Protein AF-A0AAX4JAQ8-F1 (afdb_monomer_lite)

Sequence (84 aa):
MIPSNVKDIYKNLLQAIGQFKSPAYKSFFTRKVNEDFTELKNQINNGKKSCVVKKYLEEQGDFLDVLKRQTVIYNMFYDDKNQI

Secondary structure (DSSP, 8-state):
---HHHHHHHHHHHHHHHT-S-HHHHHHHHHHHHHHHHHHHHHHHTT--HHHHHHHHHHHHHHHHHHHHHHHHHHHH--TTTT-

InterPro domains:
  IPR045297 LYRM4, LYR domain [cd20264] (6-77)
  IPR056326 ISD11 [PF23511] (11-83)

Radius of gyration: 14.6 Å; chains: 1; bounding box: 38×17×37 Å

Organism: NCBI:txid6039

Structure (mmCIF, N/CA/C/O backbone):
data_AF-A0AAX4JAQ8-F1
#
_entry.id   AF-A0AAX4JAQ8-F1
#
loop_
_atom_site.group_PDB
_atom_site.id
_atom_site.type_symbol
_atom_site.label_atom_id
_atom_site.label_alt_id
_atom_site.label_comp_id
_atom_site.label_asym_id
_atom_site.label_entity_id
_atom_site.label_seq_id
_atom_site.pdbx_PDB_ins_code
_atom_site.Cartn_x
_atom_site.Cartn_y
_atom_site.Cartn_z
_atom_site.occupancy
_atom_site.B_iso_or_equiv
_atom_site.auth_seq_id
_atom_site.auth_comp_id
_atom_site.auth_asym_id
_atom_site.auth_atom_id
_atom_site.pdbx_PDB_model_num
ATOM 1 N N . MET A 1 1 ? -9.781 2.318 17.586 1.00 76.38 1 MET A N 1
ATOM 2 C CA . MET A 1 1 ? -8.613 1.454 17.324 1.00 76.38 1 MET A CA 1
ATOM 3 C C . MET A 1 1 ? -8.749 0.864 15.930 1.00 76.38 1 MET A C 1
ATOM 5 O O . MET A 1 1 ? -9.840 0.420 15.592 1.00 76.38 1 MET A O 1
ATOM 9 N N . ILE A 1 2 ? -7.688 0.934 15.123 1.00 86.62 2 ILE A N 1
ATOM 10 C CA . ILE A 1 2 ? -7.675 0.386 13.758 1.00 86.62 2 ILE A CA 1
ATOM 11 C C . ILE A 1 2 ? -7.518 -1.139 13.840 1.00 86.62 2 ILE A C 1
ATOM 13 O O . ILE A 1 2 ? -6.602 -1.584 14.543 1.00 86.62 2 ILE A O 1
ATOM 17 N N . PRO A 1 3 ? -8.363 -1.918 13.144 1.00 91.38 3 PRO A N 1
ATOM 18 C CA . PRO A 1 3 ? -8.249 -3.375 13.077 1.00 91.38 3 PRO A CA 1
ATOM 19 C C . PRO A 1 3 ? -6.885 -3.857 12.554 1.00 91.38 3 PRO A C 1
ATOM 21 O O . PRO A 1 3 ? -6.230 -3.163 11.776 1.00 91.38 3 PRO A O 1
ATOM 24 N N . SER A 1 4 ? -6.442 -5.042 12.982 1.00 93.25 4 SER A N 1
ATOM 25 C CA . SER A 1 4 ? -5.156 -5.628 12.565 1.00 93.25 4 SER A CA 1
ATOM 26 C C . SER A 1 4 ? -5.099 -5.887 11.061 1.00 93.25 4 SER A C 1
ATOM 28 O O . SER A 1 4 ? -4.169 -5.423 10.414 1.00 93.25 4 SER A O 1
ATOM 30 N N . ASN A 1 5 ? -6.141 -6.495 10.493 1.00 93.56 5 ASN A N 1
ATOM 31 C CA . ASN A 1 5 ? -6.243 -6.772 9.057 1.00 93.56 5 ASN A CA 1
ATOM 32 C C . ASN A 1 5 ? -6.094 -5.517 8.170 1.00 93.56 5 ASN A C 1
ATOM 34 O O . ASN A 1 5 ? -5.494 -5.584 7.102 1.00 93.56 5 ASN A O 1
ATOM 38 N N . VAL A 1 6 ? -6.568 -4.353 8.628 1.00 95.06 6 VAL A N 1
ATOM 39 C CA . VAL A 1 6 ? -6.363 -3.065 7.941 1.00 95.06 6 VAL A CA 1
ATOM 40 C C . VAL A 1 6 ? -4.887 -2.647 7.980 1.00 95.06 6 VAL A C 1
ATOM 42 O O . VAL A 1 6 ? -4.348 -2.135 7.003 1.00 95.06 6 VAL A O 1
ATOM 45 N N . LYS A 1 7 ? -4.199 -2.859 9.106 1.00 95.69 7 LYS A N 1
ATOM 46 C CA . LYS A 1 7 ? -2.757 -2.582 9.190 1.00 95.69 7 LYS A CA 1
ATOM 47 C C . LYS A 1 7 ? -1.960 -3.535 8.304 1.00 95.69 7 LYS A C 1
ATOM 49 O O . LYS A 1 7 ? -0.961 -3.116 7.724 1.00 95.69 7 LYS A O 1
ATOM 54 N N . ASP A 1 8 ? -2.392 -4.786 8.209 1.00 97.19 8 ASP A N 1
ATOM 55 C CA . ASP A 1 8 ? -1.719 -5.808 7.413 1.00 97.19 8 ASP A CA 1
ATOM 56 C C . ASP A 1 8 ? -1.848 -5.511 5.918 1.00 97.19 8 ASP A C 1
ATOM 58 O O . ASP A 1 8 ? -0.839 -5.506 5.215 1.00 97.19 8 ASP A O 1
ATOM 62 N N . ILE A 1 9 ? -3.043 -5.148 5.434 1.00 97.25 9 ILE A N 1
ATOM 63 C CA . ILE A 1 9 ? -3.219 -4.778 4.022 1.00 97.25 9 ILE A CA 1
ATOM 64 C C . ILE A 1 9 ? -2.415 -3.525 3.656 1.00 97.25 9 ILE A C 1
ATOM 66 O O . ILE A 1 9 ? -1.732 -3.512 2.636 1.00 97.25 9 ILE A O 1
ATOM 70 N N . TYR A 1 10 ? -2.392 -2.519 4.536 1.00 97.75 10 TYR A N 1
ATOM 71 C CA . TYR A 1 10 ? -1.580 -1.315 4.363 1.00 97.75 10 TYR A CA 1
ATOM 72 C C . TYR A 1 10 ? -0.082 -1.641 4.254 1.00 97.75 10 TYR A C 1
ATOM 74 O O . TYR A 1 10 ? 0.605 -1.149 3.359 1.00 97.75 10 TYR A O 1
ATOM 82 N N . LYS A 1 11 ? 0.436 -2.521 5.121 1.00 97.75 11 LYS A N 1
ATOM 83 C CA . LYS A 1 11 ? 1.830 -2.983 5.039 1.00 97.75 11 LYS A CA 1
ATOM 84 C C . LYS A 1 11 ? 2.106 -3.734 3.739 1.00 97.75 11 LYS A C 1
ATOM 86 O O . LYS A 1 11 ? 3.135 -3.487 3.114 1.00 97.75 11 LYS A O 1
ATOM 91 N N . ASN A 1 12 ? 1.199 -4.615 3.325 1.00 97.81 12 ASN A N 1
ATOM 92 C CA . ASN A 1 12 ? 1.350 -5.393 2.097 1.00 97.81 12 ASN A CA 1
ATOM 93 C C . ASN A 1 12 ? 1.375 -4.496 0.853 1.00 97.81 12 ASN A C 1
ATOM 95 O O . ASN A 1 12 ? 2.172 -4.733 -0.053 1.00 97.81 12 ASN A O 1
ATOM 99 N N . LEU A 1 13 ? 0.561 -3.435 0.827 1.00 98.06 13 LEU A N 1
ATOM 100 C CA . LEU A 1 13 ? 0.601 -2.422 -0.228 1.00 98.06 13 LEU A CA 1
ATOM 101 C C . LEU A 1 13 ? 1.961 -1.728 -0.282 1.00 98.06 13 LEU A C 1
ATOM 103 O O . LEU A 1 13 ? 2.574 -1.685 -1.344 1.00 98.06 13 LEU A O 1
ATOM 107 N N . LEU A 1 14 ? 2.476 -1.243 0.853 1.00 98.00 14 LEU A N 1
ATOM 108 C CA . LEU A 1 14 ? 3.792 -0.594 0.897 1.00 98.00 14 LEU A CA 1
ATOM 109 C C . LEU A 1 14 ? 4.920 -1.534 0.448 1.00 98.00 14 LEU A C 1
ATOM 111 O O . LEU A 1 14 ? 5.828 -1.108 -0.265 1.00 98.00 14 LEU A O 1
ATOM 115 N N . GLN A 1 15 ? 4.848 -2.816 0.816 1.00 97.31 15 GLN A N 1
ATOM 116 C CA . GLN A 1 15 ? 5.799 -3.823 0.347 1.00 97.31 15 GLN A CA 1
ATOM 117 C C . GLN A 1 15 ? 5.730 -4.013 -1.170 1.00 97.31 15 GLN A C 1
ATOM 119 O O . GLN A 1 15 ? 6.776 -3.993 -1.817 1.00 97.31 15 GLN A O 1
ATOM 124 N N . ALA A 1 16 ? 4.528 -4.154 -1.741 1.00 96.38 16 ALA A N 1
ATOM 125 C CA . ALA A 1 16 ? 4.339 -4.283 -3.186 1.00 96.38 16 ALA A CA 1
ATOM 126 C C . ALA A 1 16 ? 4.827 -3.031 -3.935 1.00 96.38 16 ALA A C 1
ATOM 128 O O . ALA A 1 16 ? 5.538 -3.140 -4.928 1.00 96.38 16 ALA A O 1
ATOM 129 N N . ILE A 1 17 ? 4.533 -1.836 -3.416 1.00 96.94 17 ILE A N 1
ATOM 130 C CA . ILE A 1 17 ? 4.997 -0.565 -3.987 1.00 96.94 17 ILE A CA 1
ATOM 131 C C . ILE A 1 17 ? 6.528 -0.481 -3.983 1.00 96.94 17 ILE A C 1
ATOM 133 O O . ILE A 1 17 ? 7.132 -0.030 -4.955 1.00 96.94 17 ILE A O 1
ATOM 137 N N . GLY A 1 18 ? 7.181 -0.963 -2.923 1.00 95.44 18 GLY A N 1
ATOM 138 C CA . GLY A 1 18 ? 8.641 -0.990 -2.829 1.00 95.44 18 GLY A CA 1
ATOM 139 C C . GLY A 1 18 ? 9.328 -1.770 -3.958 1.00 95.44 18 GLY A C 1
ATOM 140 O O . GLY A 1 18 ? 10.481 -1.470 -4.276 1.00 95.44 18 GLY A O 1
ATOM 141 N N . GLN A 1 19 ? 8.615 -2.711 -4.589 1.00 95.56 19 GLN A N 1
ATOM 142 C CA . GLN A 1 19 ? 9.127 -3.560 -5.666 1.00 95.56 19 GLN A CA 1
ATOM 143 C C . GLN A 1 19 ? 9.163 -2.883 -7.043 1.00 95.56 19 GLN A C 1
ATOM 145 O O . GLN A 1 19 ? 9.816 -3.408 -7.944 1.00 95.56 19 GLN A O 1
ATOM 150 N N . PHE A 1 20 ? 8.488 -1.746 -7.258 1.00 93.62 20 PHE A N 1
ATOM 151 C CA . PHE A 1 20 ? 8.626 -1.017 -8.528 1.00 93.62 20 PHE A CA 1
ATOM 152 C C . PHE A 1 20 ? 10.090 -0.612 -8.742 1.00 93.62 20 PHE A C 1
ATOM 154 O O . PHE A 1 20 ? 10.803 -0.338 -7.783 1.00 93.62 20 PHE A O 1
ATOM 161 N N . LYS A 1 21 ? 10.578 -0.549 -9.979 1.00 90.62 21 LYS A N 1
ATOM 162 C CA . LYS A 1 21 ? 11.896 0.050 -10.244 1.00 90.62 21 LYS A CA 1
ATOM 163 C C . LYS A 1 21 ? 11.814 1.576 -10.338 1.00 90.62 21 LYS A C 1
ATOM 165 O O . LYS A 1 21 ? 12.660 2.257 -9.767 1.00 90.62 21 LYS A O 1
ATOM 170 N N . SER A 1 22 ? 10.747 2.108 -10.942 1.00 89.62 22 SER A N 1
ATOM 171 C CA . SER A 1 22 ? 10.541 3.556 -11.095 1.00 89.62 22 SER A CA 1
ATOM 172 C C . SER A 1 22 ? 10.333 4.275 -9.751 1.00 89.62 22 SER A C 1
ATOM 174 O O . SER A 1 22 ? 9.361 3.989 -9.038 1.00 89.62 22 SER A O 1
ATOM 176 N N . PRO A 1 23 ? 11.182 5.265 -9.406 1.00 90.88 23 PRO A N 1
ATOM 177 C CA . PRO A 1 23 ? 11.003 6.088 -8.210 1.00 90.88 23 PRO A CA 1
ATOM 178 C C . PRO A 1 23 ? 9.709 6.913 -8.229 1.00 90.88 23 PRO A C 1
ATOM 180 O O . PRO A 1 23 ? 9.092 7.118 -7.181 1.00 90.88 23 PRO A O 1
ATOM 183 N N . ALA A 1 24 ? 9.269 7.354 -9.411 1.00 90.62 24 ALA A N 1
ATOM 184 C CA . ALA A 1 24 ? 8.040 8.128 -9.566 1.00 90.62 24 ALA A CA 1
ATOM 185 C C . ALA A 1 24 ? 6.810 7.293 -9.183 1.00 90.62 24 ALA A C 1
ATOM 187 O O . ALA A 1 24 ? 5.968 7.749 -8.408 1.00 90.62 24 ALA A O 1
ATOM 188 N N . TYR A 1 25 ? 6.756 6.038 -9.642 1.00 92.19 25 TYR A N 1
ATOM 189 C CA . TYR A 1 25 ? 5.685 5.101 -9.291 1.00 92.19 25 TYR A CA 1
ATOM 190 C C . TYR A 1 25 ? 5.690 4.790 -7.791 1.00 92.19 25 TYR A C 1
ATOM 192 O O . TYR A 1 25 ? 4.636 4.830 -7.154 1.00 92.19 25 TYR A O 1
ATOM 200 N N . LYS A 1 26 ? 6.875 4.569 -7.197 1.00 95.00 26 LYS A N 1
ATOM 201 C CA . LYS A 1 26 ? 7.006 4.389 -5.740 1.00 95.00 26 LYS A CA 1
ATOM 202 C C . LYS A 1 26 ? 6.416 5.561 -4.970 1.00 95.00 26 LYS A C 1
ATOM 204 O O . LYS A 1 26 ? 5.602 5.356 -4.071 1.00 95.00 26 LYS A O 1
ATOM 209 N N . SER A 1 27 ? 6.828 6.780 -5.316 1.00 96.00 27 SER A N 1
ATOM 210 C CA . SER A 1 27 ? 6.390 7.999 -4.635 1.00 96.00 27 SER A CA 1
ATOM 211 C C . SER A 1 27 ? 4.880 8.201 -4.769 1.00 96.00 27 SER A C 1
ATOM 213 O O . SER A 1 27 ? 4.187 8.384 -3.766 1.00 96.00 27 SER A O 1
ATOM 215 N N . PHE A 1 28 ? 4.356 8.074 -5.992 1.00 96.56 28 PHE A N 1
ATOM 216 C CA . PHE A 1 28 ? 2.938 8.247 -6.278 1.00 96.56 28 PHE A CA 1
ATOM 217 C C . PHE A 1 28 ? 2.064 7.266 -5.489 1.00 96.56 28 PHE A C 1
ATOM 219 O O . PHE A 1 28 ? 1.166 7.691 -4.760 1.00 96.56 28 PHE A O 1
ATOM 226 N N . PHE A 1 29 ? 2.342 5.962 -5.585 1.00 97.38 29 PHE A N 1
ATOM 227 C CA . PHE A 1 29 ? 1.511 4.963 -4.916 1.00 97.38 29 PHE A CA 1
ATOM 228 C C . PHE A 1 29 ? 1.675 4.984 -3.398 1.00 97.38 29 PHE A C 1
ATOM 230 O O . PHE A 1 29 ? 0.693 4.779 -2.688 1.00 97.38 29 PHE A O 1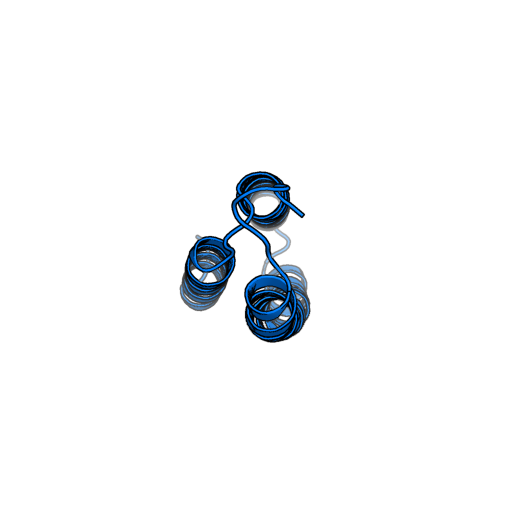
ATOM 237 N N . THR A 1 30 ? 2.868 5.298 -2.882 1.00 97.94 30 THR A N 1
ATOM 238 C CA . THR A 1 30 ? 3.067 5.475 -1.435 1.00 97.94 30 THR A CA 1
ATOM 239 C C . THR A 1 30 ? 2.208 6.621 -0.913 1.00 97.94 30 THR A C 1
ATOM 241 O O . THR A 1 30 ? 1.514 6.461 0.090 1.00 97.94 30 THR A O 1
ATOM 244 N N . ARG A 1 31 ? 2.204 7.768 -1.609 1.00 98.12 31 ARG A N 1
ATOM 245 C CA . ARG A 1 31 ? 1.352 8.905 -1.245 1.00 98.12 31 ARG A CA 1
ATOM 246 C C . ARG A 1 31 ? -0.124 8.511 -1.250 1.00 98.12 31 ARG A C 1
ATOM 248 O O . ARG A 1 31 ? -0.791 8.730 -0.244 1.00 98.12 31 ARG A O 1
ATOM 255 N N . LYS A 1 32 ? -0.598 7.859 -2.317 1.00 97.25 32 LYS A N 1
ATOM 256 C CA . LYS A 1 32 ? -1.993 7.412 -2.420 1.00 97.25 32 LYS A CA 1
ATOM 257 C C . LYS A 1 32 ? -2.399 6.498 -1.256 1.00 97.25 32 LYS A C 1
ATOM 259 O O . LYS A 1 32 ? -3.414 6.735 -0.614 1.00 97.25 32 LYS A O 1
ATOM 264 N N . VAL A 1 33 ? -1.598 5.476 -0.951 1.00 97.44 33 VAL A N 1
ATOM 265 C CA . VAL A 1 33 ? -1.907 4.523 0.131 1.00 97.44 33 VAL A CA 1
ATOM 266 C C . VAL A 1 33 ? -1.918 5.207 1.502 1.00 97.44 33 VAL A C 1
ATOM 268 O O . VAL A 1 33 ? -2.747 4.880 2.353 1.00 97.44 33 VAL A O 1
ATOM 271 N N . ASN A 1 34 ? -1.038 6.189 1.717 1.00 97.94 34 ASN A N 1
ATOM 272 C CA . ASN A 1 34 ? -1.017 6.985 2.944 1.00 97.94 34 ASN A CA 1
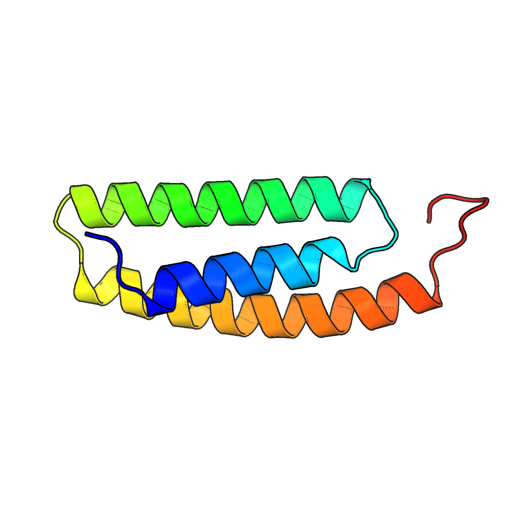ATOM 273 C C . ASN A 1 34 ? -2.257 7.878 3.082 1.00 97.94 34 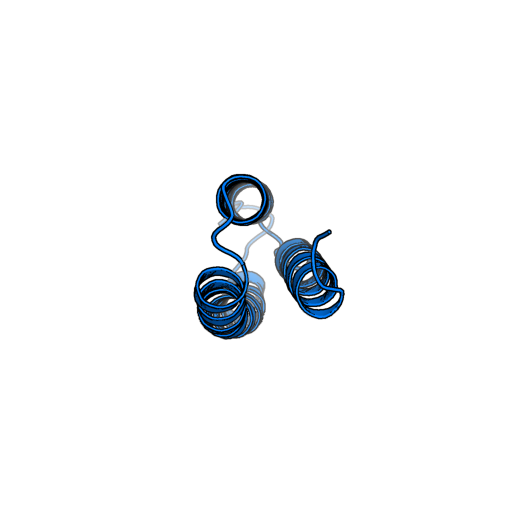ASN A C 1
ATOM 275 O O . ASN A 1 34 ? -2.805 7.989 4.184 1.00 97.94 34 ASN A O 1
ATOM 279 N N . GLU A 1 35 ? -2.692 8.505 1.988 1.00 98.00 35 GLU A N 1
ATOM 280 C CA . GLU A 1 35 ? -3.905 9.328 1.932 1.00 98.00 35 GLU A CA 1
ATOM 281 C C . GLU A 1 35 ? -5.145 8.475 2.225 1.00 98.00 35 GLU A C 1
ATOM 283 O O . GLU A 1 35 ? -5.860 8.768 3.185 1.00 98.00 35 GLU A O 1
ATOM 288 N N . ASP A 1 36 ? -5.320 7.355 1.516 1.00 97.19 36 ASP A N 1
ATOM 289 C CA . ASP A 1 36 ? -6.450 6.432 1.696 1.00 97.19 36 ASP A CA 1
ATOM 290 C C . ASP A 1 36 ? -6.503 5.883 3.143 1.00 97.19 36 ASP A C 1
ATOM 292 O O . ASP A 1 36 ? -7.558 5.820 3.782 1.00 97.19 36 ASP A O 1
ATOM 296 N N . PHE A 1 37 ? -5.352 5.507 3.718 1.00 97.00 37 PHE A N 1
ATOM 297 C CA . PHE A 1 37 ? -5.278 5.019 5.102 1.00 97.00 37 PHE A CA 1
ATOM 298 C C . PHE A 1 37 ? -5.576 6.116 6.137 1.00 97.00 37 PHE A C 1
ATOM 300 O O . PHE A 1 37 ? -6.161 5.848 7.193 1.00 97.00 37 PHE A O 1
ATOM 307 N N . THR A 1 38 ? -5.181 7.359 5.855 1.00 96.62 38 THR A N 1
ATOM 308 C CA . THR A 1 38 ? -5.483 8.517 6.708 1.00 96.62 38 THR A CA 1
ATOM 309 C C . THR A 1 38 ? -6.964 8.869 6.646 1.00 96.62 38 THR A C 1
ATOM 311 O O . THR A 1 38 ? -7.574 9.126 7.686 1.00 96.62 38 THR A O 1
ATOM 314 N N . GLU A 1 39 ? -7.573 8.799 5.466 1.00 95.88 39 GLU A N 1
ATOM 315 C CA . GLU A 1 39 ? -9.011 8.984 5.313 1.00 95.88 39 GLU A CA 1
ATOM 316 C C . GLU A 1 39 ? -9.789 7.944 6.127 1.00 95.88 39 GLU A C 1
ATOM 318 O O . GLU A 1 39 ? -10.657 8.311 6.924 1.00 95.88 39 GLU A O 1
ATOM 323 N N . LEU A 1 40 ? -9.426 6.660 6.027 1.00 95.62 40 LEU A N 1
ATOM 324 C CA . LEU A 1 40 ? -10.049 5.609 6.832 1.00 95.62 40 LEU A CA 1
ATOM 325 C C . LEU A 1 40 ? -9.945 5.903 8.336 1.00 95.62 40 LEU A C 1
ATOM 327 O O . LEU A 1 40 ? -10.926 5.752 9.068 1.00 95.62 40 LEU A O 1
ATOM 331 N N . LYS A 1 41 ? -8.768 6.327 8.817 1.00 94.00 41 LYS A N 1
ATOM 332 C CA . LYS A 1 41 ? -8.579 6.713 10.227 1.00 94.00 41 LYS A CA 1
ATOM 333 C C . LYS A 1 41 ? -9.559 7.803 10.643 1.00 94.00 41 LYS A C 1
ATOM 335 O O . LYS A 1 41 ? -10.183 7.678 11.697 1.00 94.00 41 LYS A O 1
ATOM 340 N N . ASN A 1 42 ? -9.718 8.831 9.815 1.00 94.06 42 ASN A N 1
ATOM 341 C CA . ASN A 1 42 ? -10.647 9.927 10.074 1.00 94.06 42 ASN A CA 1
ATOM 342 C C . ASN A 1 42 ? -12.098 9.424 10.113 1.00 94.06 42 ASN A C 1
ATOM 344 O O . ASN A 1 42 ? -12.834 9.744 11.045 1.00 94.06 42 ASN A O 1
ATOM 348 N N . GLN A 1 43 ? -12.498 8.565 9.172 1.00 92.81 43 GLN A N 1
ATOM 349 C CA . GLN A 1 43 ? -13.844 7.983 9.149 1.00 92.81 43 GLN A CA 1
ATOM 350 C C . GLN A 1 43 ? -14.132 7.117 10.393 1.00 92.81 43 GLN A C 1
ATOM 352 O O . GLN A 1 43 ? -15.202 7.244 10.994 1.00 92.81 43 GLN A O 1
ATOM 357 N N . ILE A 1 44 ? -13.162 6.302 10.827 1.00 92.31 44 ILE A N 1
ATOM 358 C CA . ILE A 1 44 ? -13.247 5.491 12.054 1.00 92.31 44 ILE A CA 1
ATOM 359 C C . ILE A 1 44 ? -13.375 6.369 13.302 1.00 92.31 44 ILE A C 1
ATOM 361 O O . ILE A 1 44 ? -14.171 6.053 14.193 1.00 92.31 44 ILE A O 1
ATOM 365 N N . ASN A 1 45 ? -12.592 7.447 13.385 1.00 89.62 45 ASN A N 1
ATOM 366 C CA . ASN A 1 45 ? -12.634 8.386 14.507 1.00 89.62 45 ASN A CA 1
ATOM 367 C C . ASN A 1 45 ? -13.974 9.132 14.571 1.00 89.62 45 ASN A C 1
ATOM 369 O O . ASN A 1 45 ? -14.467 9.396 15.662 1.00 89.62 45 ASN A O 1
ATOM 373 N N . ASN A 1 46 ? -14.618 9.345 13.421 1.00 90.12 46 ASN A N 1
ATOM 374 C CA . ASN A 1 46 ? -15.959 9.923 13.308 1.00 90.12 46 ASN A CA 1
ATOM 375 C C . ASN A 1 46 ? -17.095 8.906 13.562 1.00 90.12 46 ASN A C 1
ATOM 377 O O . ASN A 1 46 ? -18.250 9.168 13.235 1.00 90.12 46 ASN A O 1
ATOM 381 N N . GLY A 1 47 ? -16.791 7.721 14.107 1.00 86.06 47 GLY A N 1
ATOM 382 C CA . GLY A 1 47 ? -17.790 6.728 14.524 1.00 86.06 47 GLY A CA 1
ATOM 383 C C . GLY A 1 47 ? -18.259 5.761 13.431 1.00 86.06 47 GLY A C 1
ATOM 384 O O . GLY A 1 47 ? -18.950 4.787 13.735 1.00 86.06 47 GLY A O 1
ATOM 385 N N . LYS A 1 48 ? -17.839 5.938 12.173 1.00 77.81 48 LYS A N 1
ATOM 386 C CA . LYS A 1 48 ? -18.131 4.993 11.084 1.00 77.81 48 LYS A CA 1
ATOM 387 C C . LYS A 1 48 ? -17.104 3.862 11.147 1.00 77.81 48 LYS A C 1
ATOM 389 O O . LYS A 1 48 ? -15.991 4.036 10.681 1.00 77.81 48 LYS A O 1
ATOM 394 N N . LYS A 1 49 ? -17.419 2.718 11.771 1.00 78.56 49 LYS A N 1
ATOM 395 C CA . LYS A 1 49 ? -16.442 1.614 11.942 1.00 78.56 49 LYS A CA 1
ATOM 396 C C . LYS A 1 49 ? -16.615 0.453 10.963 1.00 78.56 49 LYS A C 1
ATOM 398 O O . LYS A 1 49 ? -15.761 0.255 10.112 1.00 78.56 49 LYS A O 1
ATOM 403 N N . SER A 1 50 ? -17.682 -0.336 11.080 1.00 83.81 50 SER A N 1
ATOM 404 C CA . SER A 1 50 ? -17.765 -1.632 10.378 1.00 83.81 50 SER A CA 1
ATOM 405 C C . SER A 1 50 ? -17.871 -1.498 8.850 1.00 83.81 50 SER A C 1
ATOM 407 O O . SER A 1 50 ? -17.091 -2.114 8.128 1.00 83.81 50 SER A O 1
ATOM 409 N N . CYS A 1 51 ? -18.773 -0.639 8.363 1.00 89.44 51 CYS A N 1
ATOM 410 C CA . CYS A 1 51 ? -19.000 -0.420 6.928 1.00 89.44 51 CYS A CA 1
ATOM 411 C C . CYS A 1 51 ? -17.740 0.081 6.201 1.00 89.44 51 CYS A C 1
ATOM 413 O O . CYS A 1 51 ? -17.329 -0.502 5.201 1.00 89.44 51 CYS A O 1
ATOM 415 N N . VAL A 1 52 ? -17.089 1.119 6.733 1.00 92.12 52 VAL A N 1
ATOM 416 C CA . VAL A 1 52 ? -15.938 1.745 6.063 1.00 92.12 52 VAL A CA 1
ATOM 417 C C . VAL A 1 52 ? -14.692 0.867 6.112 1.00 92.12 52 VAL A C 1
ATOM 419 O O . VAL A 1 52 ? -13.927 0.847 5.157 1.00 92.12 52 VAL A O 1
ATOM 422 N N . VAL A 1 53 ? -14.508 0.091 7.189 1.00 93.69 53 VAL A N 1
ATOM 423 C CA . VAL A 1 53 ? -13.413 -0.882 7.284 1.00 93.69 53 VAL A CA 1
ATOM 424 C C . VAL A 1 53 ? -13.593 -1.985 6.251 1.00 93.69 53 VAL A C 1
ATOM 426 O O . VAL A 1 53 ? -12.630 -2.327 5.575 1.00 93.69 53 VAL A O 1
ATOM 429 N N . LYS A 1 54 ? -14.809 -2.533 6.116 1.00 94.81 54 LYS A N 1
ATOM 430 C CA . LYS A 1 54 ? -15.089 -3.576 5.124 1.00 94.81 54 LYS A CA 1
ATOM 431 C C . LYS A 1 54 ? -14.823 -3.064 3.709 1.00 94.81 54 LYS A C 1
ATOM 433 O O . LYS A 1 54 ? -14.052 -3.685 2.988 1.00 94.81 54 LYS A O 1
ATOM 438 N N . LYS A 1 55 ? -15.385 -1.900 3.370 1.00 95.31 55 LYS A N 1
ATOM 439 C CA . LYS A 1 55 ? -15.184 -1.260 2.067 1.00 95.31 55 LYS A CA 1
ATOM 440 C C . LYS A 1 55 ? -13.699 -1.019 1.772 1.00 95.31 55 LYS A C 1
ATOM 442 O O . LYS A 1 55 ? -13.223 -1.387 0.708 1.00 95.31 55 LYS A O 1
ATOM 447 N N . TYR A 1 56 ? -12.958 -0.470 2.736 1.00 96.50 56 TYR A N 1
ATOM 448 C CA . TYR A 1 56 ? -11.520 -0.252 2.589 1.00 96.50 56 TYR A CA 1
ATOM 449 C C . 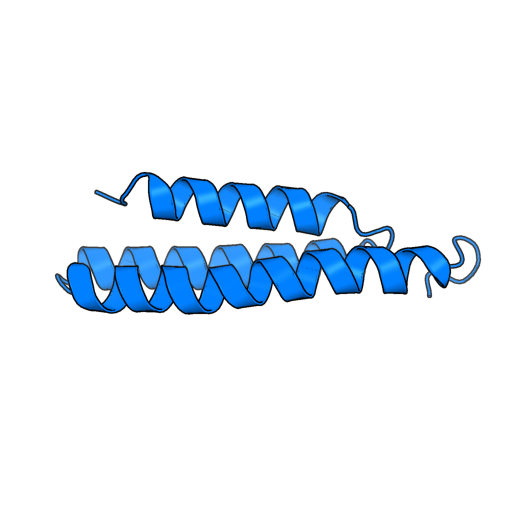TYR A 1 56 ? -10.763 -1.556 2.325 1.00 96.50 56 TYR A C 1
ATOM 451 O O . TYR A 1 56 ? -9.907 -1.597 1.452 1.00 96.50 56 TYR A O 1
ATOM 459 N N . LEU A 1 57 ? -11.057 -2.628 3.065 1.00 96.75 57 LEU A N 1
ATOM 460 C CA . LEU A 1 57 ? -10.378 -3.913 2.874 1.00 96.75 57 LEU A CA 1
ATOM 461 C C . LEU A 1 57 ? -10.636 -4.510 1.486 1.00 96.75 57 LEU A C 1
ATOM 463 O O . LEU A 1 57 ? -9.713 -5.075 0.909 1.00 96.75 57 LEU A O 1
ATOM 467 N N . GLU A 1 58 ? -11.856 -4.375 0.963 1.00 97.06 58 GLU A N 1
ATOM 468 C CA . GLU A 1 58 ? -12.215 -4.820 -0.389 1.00 97.06 58 GLU A CA 1
ATOM 469 C C . GLU A 1 58 ? -11.448 -4.009 -1.446 1.00 97.06 58 GLU A C 1
ATOM 471 O O . GLU A 1 58 ? -10.661 -4.571 -2.205 1.00 97.06 58 GLU A O 1
ATOM 476 N N . GLU A 1 59 ? -11.572 -2.678 -1.419 1.00 97.19 59 GLU A N 1
ATOM 477 C CA . GLU A 1 59 ? -10.933 -1.790 -2.402 1.00 97.19 59 GLU A CA 1
ATOM 478 C C . GLU A 1 59 ? -9.402 -1.912 -2.400 1.00 97.19 59 GLU A C 1
ATOM 480 O O . GLU A 1 59 ? -8.758 -1.938 -3.449 1.00 97.19 59 GLU A O 1
ATOM 485 N N . GLN A 1 60 ? -8.799 -2.006 -1.214 1.00 97.62 60 GLN A N 1
ATOM 486 C CA . GLN A 1 60 ? -7.349 -2.109 -1.070 1.00 97.62 60 GLN A CA 1
ATOM 487 C C . GLN A 1 60 ? -6.827 -3.523 -1.359 1.00 97.62 60 GLN A C 1
ATOM 489 O O . GLN A 1 60 ? -5.662 -3.676 -1.729 1.00 97.62 60 GLN A O 1
ATOM 494 N N . GLY A 1 61 ? -7.673 -4.550 -1.228 1.00 97.38 61 GLY A N 1
ATOM 495 C CA . GLY A 1 61 ? -7.367 -5.916 -1.656 1.00 97.38 61 GLY A CA 1
ATOM 496 C C . GLY A 1 61 ? -7.239 -6.003 -3.168 1.00 97.38 61 GLY A C 1
ATOM 497 O O . GLY A 1 61 ? -6.195 -6.418 -3.673 1.00 97.38 61 GLY A O 1
ATOM 498 N N . ASP A 1 62 ? -8.241 -5.496 -3.882 1.00 97.56 62 ASP A N 1
ATOM 499 C CA . ASP A 1 62 ? -8.219 -5.434 -5.343 1.00 97.56 62 ASP A CA 1
ATOM 500 C C . ASP A 1 62 ? -7.039 -4.589 -5.841 1.00 97.56 62 ASP A C 1
ATOM 502 O O . ASP A 1 62 ? -6.318 -4.967 -6.773 1.00 97.56 62 ASP A O 1
ATOM 506 N N . PHE A 1 63 ? -6.785 -3.456 -5.179 1.00 97.56 63 PHE A N 1
ATOM 507 C CA . PHE A 1 63 ? -5.664 -2.587 -5.516 1.00 97.56 63 PHE A CA 1
ATOM 508 C C . PHE A 1 63 ? -4.303 -3.264 -5.303 1.00 97.56 63 PHE A C 1
ATOM 510 O O . PHE A 1 63 ? -3.415 -3.128 -6.148 1.00 97.56 63 PHE A O 1
ATOM 517 N N . LEU A 1 64 ? -4.133 -4.043 -4.230 1.00 97.62 64 LEU A N 1
ATOM 518 C CA . LEU A 1 64 ? -2.913 -4.815 -3.986 1.00 97.62 64 LEU A CA 1
ATOM 519 C C . LEU A 1 64 ? -2.637 -5.815 -5.117 1.00 97.62 64 LEU A C 1
ATOM 521 O O . LEU A 1 64 ? -1.495 -5.935 -5.570 1.00 97.62 64 LEU A O 1
ATOM 525 N N . ASP A 1 65 ? -3.666 -6.507 -5.601 1.00 96.94 65 ASP A N 1
ATOM 526 C CA . ASP A 1 65 ? -3.530 -7.468 -6.699 1.00 96.94 65 ASP A CA 1
ATOM 527 C C . ASP A 1 65 ? -3.227 -6.789 -8.039 1.00 96.94 65 ASP A C 1
ATOM 529 O O . ASP A 1 65 ? -2.497 -7.330 -8.879 1.00 96.94 65 ASP A O 1
ATOM 533 N N . VAL A 1 66 ? -3.747 -5.579 -8.259 1.00 96.00 66 VAL A N 1
ATOM 534 C CA . VAL A 1 66 ? -3.348 -4.742 -9.398 1.00 96.00 66 VAL A CA 1
ATOM 535 C C . VAL A 1 66 ? -1.886 -4.321 -9.271 1.00 96.00 66 VAL A C 1
ATOM 537 O O . VAL A 1 66 ? -1.130 -4.517 -10.222 1.00 96.00 66 VAL A O 1
ATOM 540 N N . LEU A 1 67 ? -1.455 -3.813 -8.112 1.00 95.19 67 LEU A N 1
ATOM 541 C CA . LEU A 1 67 ? -0.074 -3.373 -7.903 1.00 95.19 67 LEU A CA 1
ATOM 542 C C . LEU A 1 67 ? 0.923 -4.501 -8.150 1.00 95.19 67 LEU A C 1
ATOM 544 O O . LEU A 1 67 ? 1.863 -4.300 -8.910 1.00 95.19 67 LEU A O 1
ATOM 548 N N . LYS A 1 68 ? 0.688 -5.699 -7.602 1.00 94.81 68 LYS A N 1
ATOM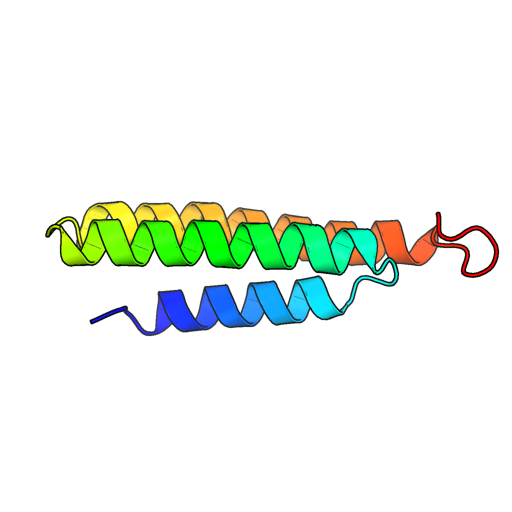 549 C CA . LYS A 1 68 ? 1.567 -6.861 -7.826 1.00 94.81 68 LYS A CA 1
ATOM 550 C C . LYS A 1 68 ? 1.755 -7.171 -9.314 1.00 94.81 68 LYS A C 1
ATOM 552 O O . LYS A 1 68 ? 2.878 -7.406 -9.754 1.00 94.81 68 LYS A O 1
ATOM 557 N N . ARG A 1 69 ? 0.674 -7.140 -10.102 1.00 94.75 69 ARG A N 1
ATOM 558 C CA . ARG A 1 69 ? 0.733 -7.364 -11.558 1.00 94.75 69 ARG A CA 1
ATOM 559 C C . ARG A 1 69 ? 1.458 -6.230 -12.278 1.00 94.75 69 ARG A C 1
ATOM 561 O O . ARG A 1 69 ? 2.315 -6.492 -13.118 1.00 94.75 69 ARG A O 1
ATOM 568 N N . GLN A 1 70 ? 1.147 -4.984 -11.928 1.00 92.25 70 GLN A N 1
ATOM 569 C CA . GLN A 1 70 ? 1.752 -3.804 -12.545 1.00 92.25 70 GLN A CA 1
ATOM 570 C C . GLN A 1 70 ? 3.243 -3.694 -12.246 1.00 92.25 70 GLN A C 1
ATOM 572 O O . GLN A 1 70 ? 4.006 -3.354 -13.139 1.00 92.25 70 GLN A O 1
ATOM 577 N N . THR A 1 71 ? 3.684 -4.048 -11.039 1.00 92.75 71 THR A N 1
ATOM 578 C CA . THR A 1 71 ? 5.109 -4.129 -10.710 1.00 92.75 71 THR A CA 1
ATOM 579 C C . THR A 1 71 ? 5.834 -5.083 -11.651 1.00 92.75 71 THR A C 1
ATOM 581 O O . THR A 1 71 ? 6.877 -4.729 -12.193 1.00 92.75 71 THR A O 1
ATOM 584 N N . VAL A 1 72 ? 5.287 -6.282 -11.862 1.00 92.19 72 VAL A N 1
ATOM 585 C CA . VAL A 1 72 ? 5.896 -7.298 -12.728 1.00 92.19 72 VAL A CA 1
ATOM 586 C C . VAL A 1 72 ? 5.966 -6.808 -14.174 1.00 92.19 72 VAL A C 1
ATOM 588 O O . VAL A 1 72 ? 7.040 -6.844 -14.767 1.00 92.19 72 VAL A O 1
ATOM 591 N N . ILE A 1 73 ? 4.855 -6.300 -14.718 1.00 89.62 73 ILE A N 1
ATOM 592 C CA . ILE A 1 73 ? 4.792 -5.781 -16.093 1.00 89.62 73 ILE A CA 1
ATOM 593 C C . ILE A 1 73 ? 5.759 -4.609 -16.265 1.00 89.62 73 ILE A C 1
ATOM 595 O O . ILE A 1 73 ? 6.623 -4.646 -17.132 1.00 89.62 73 ILE A O 1
ATOM 599 N N . TYR A 1 74 ? 5.655 -3.590 -15.414 1.00 88.62 74 TYR A N 1
ATOM 600 C CA . TYR A 1 74 ? 6.463 -2.381 -15.528 1.00 88.62 74 TYR A CA 1
ATOM 601 C C . TYR A 1 74 ? 7.958 -2.695 -15.427 1.00 88.62 74 TYR A C 1
ATOM 603 O O . TYR A 1 74 ? 8.746 -2.256 -16.255 1.00 88.62 74 TYR A O 1
ATOM 611 N N . ASN A 1 75 ? 8.363 -3.532 -14.469 1.00 87.44 75 ASN A N 1
ATOM 612 C CA . ASN A 1 75 ? 9.771 -3.866 -14.272 1.00 87.44 75 ASN A CA 1
ATOM 613 C C . ASN A 1 75 ? 10.394 -4.690 -15.413 1.00 87.44 75 ASN A C 1
ATOM 615 O O . ASN A 1 75 ? 11.627 -4.710 -15.497 1.00 87.44 75 ASN A O 1
ATOM 619 N N . MET A 1 76 ? 9.585 -5.374 -16.240 1.00 88.56 76 MET A N 1
ATOM 620 C CA . MET A 1 76 ? 10.055 -6.044 -17.463 1.00 88.56 76 MET A CA 1
ATOM 621 C C . MET A 1 76 ? 10.439 -5.046 -18.555 1.00 88.56 76 MET A C 1
ATOM 623 O O . ME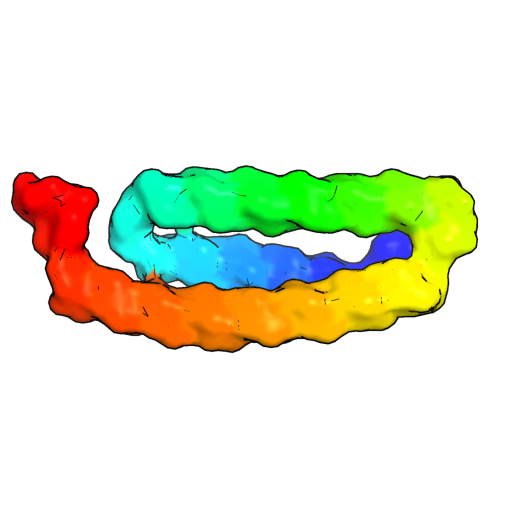T A 1 76 ? 11.375 -5.310 -19.303 1.00 88.56 76 MET A O 1
ATOM 627 N N . PHE A 1 77 ? 9.721 -3.926 -18.644 1.00 85.31 77 PHE A N 1
ATOM 628 C CA . PHE A 1 77 ? 9.934 -2.909 -19.677 1.00 85.31 77 PHE A CA 1
ATOM 629 C C . PHE A 1 77 ? 10.749 -1.709 -19.193 1.00 85.31 77 PHE A C 1
ATOM 631 O O . PHE A 1 77 ? 11.151 -0.898 -20.017 1.00 85.31 77 PHE A O 1
ATOM 638 N N . TYR A 1 78 ? 11.008 -1.618 -17.888 1.00 81.44 78 TYR A N 1
ATOM 639 C CA . TYR A 1 78 ? 11.754 -0.517 -17.301 1.00 81.44 78 TYR A CA 1
ATOM 640 C C . TYR A 1 78 ? 13.219 -0.523 -17.742 1.00 81.44 78 TYR A C 1
ATOM 642 O O . TYR A 1 78 ? 13.969 -1.453 -17.418 1.00 81.44 78 TYR A O 1
ATOM 650 N N . ASP A 1 79 ? 13.625 0.550 -18.412 1.00 78.94 79 ASP A N 1
ATOM 651 C CA . ASP A 1 79 ? 15.003 0.809 -18.810 1.00 78.94 79 ASP A CA 1
ATOM 652 C C . ASP A 1 79 ? 15.645 1.846 -17.878 1.00 78.94 79 ASP A C 1
ATOM 654 O O . ASP A 1 79 ? 15.310 3.033 -17.903 1.00 78.94 79 ASP A O 1
ATOM 658 N N . ASP A 1 80 ? 16.627 1.406 -17.084 1.00 69.00 80 ASP A N 1
ATOM 659 C CA . ASP A 1 80 ? 17.386 2.256 -16.158 1.00 69.00 80 ASP A CA 1
ATOM 660 C C . ASP A 1 80 ? 18.045 3.462 -16.854 1.00 69.00 80 ASP A C 1
ATOM 662 O O . ASP A 1 80 ? 18.239 4.502 -16.221 1.00 69.00 80 ASP A O 1
ATOM 666 N N . LYS A 1 81 ? 18.380 3.353 -18.150 1.00 68.44 81 LYS A N 1
ATOM 667 C CA . LYS A 1 81 ? 19.005 4.449 -18.909 1.00 68.44 81 LYS A CA 1
ATOM 668 C C . LYS A 1 81 ? 18.020 5.549 -19.276 1.00 68.44 81 LYS A C 1
ATOM 670 O O . LYS A 1 81 ? 18.416 6.709 -19.348 1.00 68.44 81 LYS A O 1
ATOM 675 N N . ASN A 1 82 ? 16.764 5.182 -19.512 1.00 67.88 82 ASN A N 1
ATOM 676 C CA . ASN A 1 82 ? 15.729 6.104 -19.967 1.00 67.88 82 ASN A CA 1
ATOM 677 C C . ASN A 1 82 ? 14.749 6.492 -18.843 1.00 67.88 82 ASN A C 1
ATOM 679 O O . ASN A 1 82 ? 13.995 7.445 -19.011 1.00 67.88 82 ASN A O 1
ATOM 683 N N . GLN A 1 83 ? 14.795 5.813 -17.687 1.00 62.41 83 GLN A N 1
ATOM 684 C CA . GLN A 1 83 ? 13.861 5.975 -16.560 1.00 62.41 83 GLN A CA 1
ATOM 685 C C . GLN A 1 83 ? 12.385 5.801 -16.950 1.00 62.41 83 GLN A C 1
ATOM 687 O O . GLN A 1 83 ? 11.496 6.370 -16.307 1.00 62.41 83 GLN A O 1
ATOM 692 N N . ILE A 1 84 ? 12.125 5.009 -17.993 1.00 53.94 84 ILE A N 1
ATOM 693 C CA . ILE A 1 84 ? 10.784 4.686 -18.491 1.00 53.94 84 ILE A CA 1
ATOM 694 C C . ILE A 1 84 ? 10.617 3.180 -18.502 1.00 53.94 84 ILE A C 1
ATOM 696 O O . ILE A 1 84 ? 11.556 2.493 -18.962 1.00 53.94 84 ILE A O 1
#

Foldseek 3Di:
DQDPLLVVLLVLQLVLLVLAPQPVSSVVSNVVSVVLSVVLVVCVVVVNPDVSNVVSSVVSVVVSVVSNVCRVVNVVVQDPVVSD

pLDDT: mean 91.61, std 8.6, range [53.94, 98.12]